Protein AF-A0A1Q6X8D2-F1 (afdb_monomer)

Sequence (119 aa):
MIYSKSGVAEAGCVFTTANDDGTETTWLVTEYNPAAFRIAFAWVNPGQVAAQIGISLNKNAQGTTTALIRYTYTGLSLAGNQEVERYDQNWFESKMQSWEAAINHYLRKGKAISGAAWE

Foldseek 3Di:
DDFDPVNDDDQQTWDWDADPVRFIKIKHWNDDDVVQQKTWIWIDDDQAKIKIKIWHWDQDPVRDIDIDIDIDMDTNYPNNVVVVVPCDPVVVVLLVVLVVVQVVCCVVPVDGDDPVRRD

Structure (mmCIF, N/CA/C/O backbone):
data_AF-A0A1Q6X8D2-F1
#
_entry.id   AF-A0A1Q6X8D2-F1
#
loop_
_atom_site.group_PDB
_atom_site.id
_atom_site.type_symbol
_atom_site.label_atom_id
_atom_site.label_alt_id
_atom_site.label_comp_id
_atom_site.label_asym_id
_atom_site.label_entity_id
_atom_site.label_seq_id
_atom_site.pdbx_PDB_ins_code
_atom_site.Cartn_x
_atom_site.Cartn_y
_atom_site.Cartn_z
_atom_site.occupancy
_atom_site.B_iso_or_equiv
_atom_site.auth_seq_id
_atom_site.auth_comp_id
_atom_site.auth_asym_id
_atom_site.auth_atom_id
_atom_site.pdbx_PDB_model_num
ATOM 1 N N . MET A 1 1 ? -8.987 5.047 -15.877 1.00 63.56 1 MET A N 1
ATOM 2 C CA . MET A 1 1 ? -9.608 5.050 -14.541 1.00 63.56 1 MET A CA 1
ATOM 3 C C . MET A 1 1 ? -10.519 3.851 -14.326 1.00 63.56 1 MET A C 1
ATOM 5 O O . MET A 1 1 ? -11.545 3.710 -14.988 1.00 63.56 1 MET A O 1
ATOM 9 N N . ILE A 1 2 ? -10.090 2.966 -13.431 1.00 71.38 2 ILE A N 1
ATOM 10 C CA . ILE A 1 2 ? -10.817 1.770 -12.99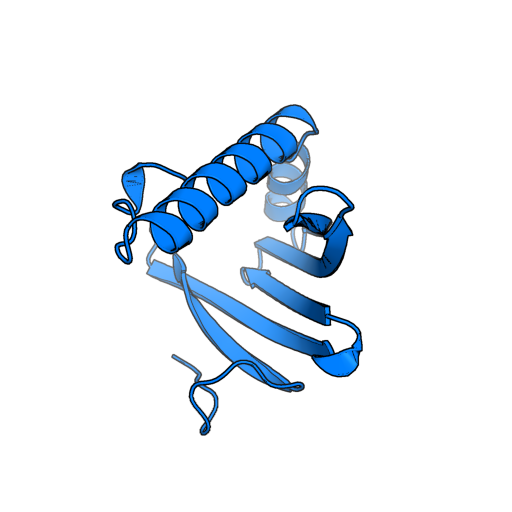1 1.00 71.38 2 ILE A CA 1
ATOM 11 C C . ILE A 1 2 ? -11.362 2.076 -11.595 1.00 71.38 2 ILE A C 1
ATOM 13 O O . ILE A 1 2 ? -10.656 2.691 -10.800 1.00 71.38 2 ILE A O 1
ATOM 17 N N . TYR A 1 3 ? -12.593 1.663 -11.296 1.00 73.94 3 TYR A N 1
ATOM 18 C CA . TYR A 1 3 ? -13.202 1.830 -9.976 1.00 73.94 3 TYR A CA 1
ATOM 19 C C . TYR A 1 3 ? -14.047 0.615 -9.611 1.00 73.94 3 TYR A C 1
ATOM 21 O O . TYR A 1 3 ? -14.688 0.020 -10.484 1.00 73.94 3 TYR A O 1
ATOM 29 N N . SER A 1 4 ? -14.122 0.286 -8.317 1.00 75.56 4 SER A N 1
ATOM 30 C CA . SER A 1 4 ? -15.151 -0.632 -7.833 1.00 75.56 4 SER A CA 1
ATOM 31 C C . SER A 1 4 ? -16.532 0.001 -7.980 1.00 75.56 4 SER A C 1
ATOM 33 O O . SER A 1 4 ? -16.718 1.206 -7.807 1.00 75.56 4 SER A O 1
ATOM 35 N N . LYS A 1 5 ? -17.539 -0.831 -8.262 1.00 73.19 5 LYS A N 1
ATOM 36 C CA . LYS A 1 5 ? -18.937 -0.381 -8.316 1.00 73.19 5 LYS A CA 1
ATOM 37 C C . LYS A 1 5 ? -19.411 0.171 -6.966 1.00 73.19 5 LYS A C 1
ATOM 39 O O . LYS A 1 5 ? -20.281 1.034 -6.934 1.00 73.19 5 LYS A O 1
ATOM 44 N N . SER A 1 6 ? -18.876 -0.356 -5.868 1.00 83.25 6 SER A N 1
ATOM 45 C CA . SER A 1 6 ? -19.272 0.016 -4.512 1.00 83.25 6 SER A CA 1
ATOM 46 C C . SER A 1 6 ? -18.716 1.374 -4.073 1.00 83.25 6 SER A C 1
ATOM 48 O O . SER A 1 6 ? -19.311 2.014 -3.209 1.00 83.25 6 SER A O 1
ATOM 50 N N . GLY A 1 7 ? -17.591 1.817 -4.646 1.00 80.00 7 GLY A N 1
ATOM 51 C CA . GLY A 1 7 ? -16.886 3.025 -4.214 1.00 80.00 7 GLY A CA 1
ATOM 52 C C . GLY A 1 7 ? -16.245 2.910 -2.825 1.00 80.00 7 GLY A C 1
ATOM 53 O O . GLY A 1 7 ? -15.813 3.920 -2.273 1.00 80.00 7 GLY A O 1
ATOM 54 N N . VAL A 1 8 ? -16.184 1.703 -2.249 1.00 84.06 8 VAL A N 1
ATOM 55 C CA . VAL A 1 8 ? -15.577 1.439 -0.936 1.00 84.06 8 VAL A CA 1
ATOM 56 C C . VAL A 1 8 ? -14.424 0.440 -1.044 1.00 84.06 8 VAL A C 1
ATOM 58 O O . VAL A 1 8 ? -14.247 -0.240 -2.059 1.00 84.06 8 VAL A O 1
ATOM 61 N N . ALA A 1 9 ? -13.629 0.350 0.024 1.00 84.88 9 ALA A N 1
ATOM 62 C CA . ALA A 1 9 ? -12.646 -0.713 0.173 1.00 84.88 9 ALA A CA 1
ATOM 63 C C . ALA A 1 9 ? -13.356 -2.039 0.486 1.00 84.88 9 ALA A C 1
ATOM 65 O O . ALA A 1 9 ? -14.063 -2.156 1.484 1.00 84.88 9 ALA A O 1
ATOM 66 N N . GLU A 1 10 ? -13.144 -3.036 -0.365 1.00 89.50 10 GLU A N 1
ATOM 67 C CA . GLU A 1 10 ? -13.657 -4.400 -0.227 1.00 89.50 10 GLU A CA 1
ATOM 68 C C . GLU A 1 10 ? -12.665 -5.371 -0.872 1.00 89.50 10 GLU A C 1
ATOM 70 O O . GLU A 1 10 ? -11.891 -4.971 -1.741 1.00 89.50 10 GLU A O 1
ATOM 75 N N . ALA A 1 11 ? -12.660 -6.641 -0.464 1.00 89.94 11 ALA A N 1
ATOM 76 C CA . ALA A 1 11 ? -11.764 -7.627 -1.064 1.00 89.94 11 ALA A CA 1
ATOM 77 C C . ALA A 1 11 ? -12.017 -7.744 -2.579 1.00 89.94 11 ALA A C 1
ATOM 79 O O . ALA A 1 11 ? -13.160 -7.879 -3.012 1.00 89.94 11 ALA A O 1
ATOM 80 N N . GLY A 1 12 ? -10.953 -7.688 -3.382 1.00 90.50 12 GLY A N 1
ATOM 81 C CA . GLY A 1 12 ? -11.044 -7.693 -4.845 1.00 90.50 12 GLY A CA 1
ATOM 82 C C . GLY A 1 12 ? -11.311 -6.324 -5.482 1.00 90.50 12 GLY A C 1
ATOM 83 O O . GLY A 1 12 ? -11.331 -6.231 -6.707 1.00 90.50 12 GLY A O 1
ATOM 84 N N . CYS A 1 13 ? -11.492 -5.259 -4.693 1.00 92.38 13 CYS A N 1
ATOM 85 C CA . CYS A 1 13 ? -11.635 -3.896 -5.206 1.00 92.38 13 CYS A CA 1
ATOM 86 C C . CYS A 1 13 ? -10.376 -3.464 -5.966 1.00 92.38 13 CYS A C 1
ATOM 88 O O . CYS A 1 13 ? -9.271 -3.582 -5.436 1.00 92.38 13 CYS A O 1
ATOM 90 N N . VAL A 1 14 ? -10.558 -2.934 -7.181 1.00 93.44 14 VAL A N 1
ATOM 91 C CA . VAL A 1 14 ? -9.485 -2.375 -8.013 1.00 93.44 14 VAL A CA 1
ATOM 92 C C . VAL A 1 14 ? -9.767 -0.907 -8.291 1.00 93.44 14 VAL A C 1
ATOM 94 O O . VAL A 1 14 ? -10.882 -0.549 -8.680 1.00 93.44 14 VAL A O 1
ATOM 97 N N . PHE A 1 15 ? -8.751 -0.068 -8.122 1.00 92.75 15 PHE A N 1
ATOM 98 C CA . PHE A 1 15 ? -8.816 1.343 -8.486 1.00 92.75 15 PHE A CA 1
ATOM 99 C C . PHE A 1 15 ? -7.455 1.883 -8.927 1.00 92.75 15 PHE A C 1
ATOM 101 O O . PHE A 1 15 ? -6.431 1.226 -8.741 1.00 92.75 15 PHE A O 1
ATOM 108 N N . THR A 1 16 ? -7.441 3.074 -9.525 1.00 93.75 16 THR A N 1
ATOM 109 C CA . THR A 1 16 ? -6.204 3.763 -9.911 1.00 93.75 16 THR A CA 1
ATOM 110 C C . THR A 1 16 ? -6.025 5.084 -9.169 1.00 93.75 16 THR A C 1
ATOM 112 O O . THR A 1 16 ? -6.998 5.753 -8.821 1.00 93.75 16 THR A O 1
ATOM 115 N N . THR A 1 17 ? -4.771 5.463 -8.924 1.00 91.62 17 THR A N 1
ATOM 116 C CA . THR A 1 17 ? -4.380 6.807 -8.470 1.00 91.62 17 THR A CA 1
ATOM 117 C C . THR A 1 17 ? -3.460 7.435 -9.508 1.00 91.62 17 THR A C 1
ATOM 119 O O . THR A 1 17 ? -2.595 6.744 -10.047 1.00 91.62 17 THR A O 1
ATOM 122 N N . ALA A 1 18 ? -3.647 8.723 -9.794 1.00 91.31 18 ALA A N 1
ATOM 123 C CA . ALA A 1 18 ? -2.782 9.454 -10.714 1.00 91.31 18 ALA A CA 1
ATOM 124 C C . ALA A 1 18 ? -1.406 9.715 -10.083 1.00 91.31 18 ALA A C 1
ATOM 126 O O . ALA A 1 18 ? -1.324 9.978 -8.883 1.00 91.31 18 ALA A O 1
ATOM 127 N N . ASN A 1 19 ? -0.364 9.655 -10.905 1.00 87.88 19 ASN A N 1
ATOM 128 C CA . ASN A 1 19 ? 0.993 10.083 -10.586 1.00 87.88 19 ASN A CA 1
ATOM 129 C C . ASN A 1 19 ? 1.280 11.432 -11.281 1.00 87.88 19 ASN A C 1
ATOM 131 O O . ASN A 1 19 ? 0.619 11.784 -12.264 1.00 87.88 19 ASN A O 1
ATOM 135 N N . ASP A 1 20 ? 2.288 12.171 -10.812 1.00 84.81 20 ASP A N 1
ATOM 136 C CA . ASP A 1 20 ? 2.632 13.505 -11.340 1.00 84.81 20 ASP A CA 1
ATOM 137 C C . ASP A 1 20 ? 3.067 13.507 -12.814 1.00 84.81 20 ASP A C 1
ATOM 139 O O . ASP A 1 20 ? 2.878 14.492 -13.528 1.00 84.81 20 ASP A O 1
ATOM 143 N N . ASP A 1 21 ? 3.631 12.399 -13.292 1.00 85.50 21 ASP A N 1
ATOM 144 C CA . ASP A 1 21 ? 4.075 12.219 -14.678 1.00 85.50 21 ASP A CA 1
ATOM 145 C C . ASP A 1 21 ? 2.931 11.848 -15.645 1.00 85.50 21 ASP A C 1
ATOM 147 O O . ASP A 1 21 ? 3.165 11.571 -16.823 1.00 85.50 21 ASP A O 1
ATOM 151 N N . GLY A 1 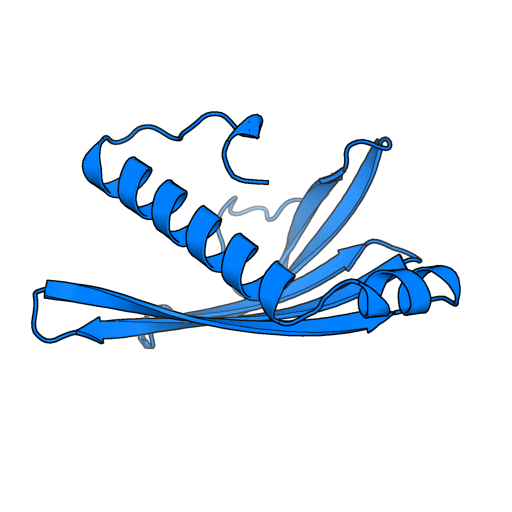22 ? 1.687 11.845 -15.157 1.00 87.44 22 GLY A N 1
ATOM 152 C CA . GLY A 1 22 ? 0.493 11.490 -15.921 1.00 87.44 22 GLY A CA 1
ATOM 153 C C . GLY A 1 22 ? 0.253 9.985 -16.048 1.00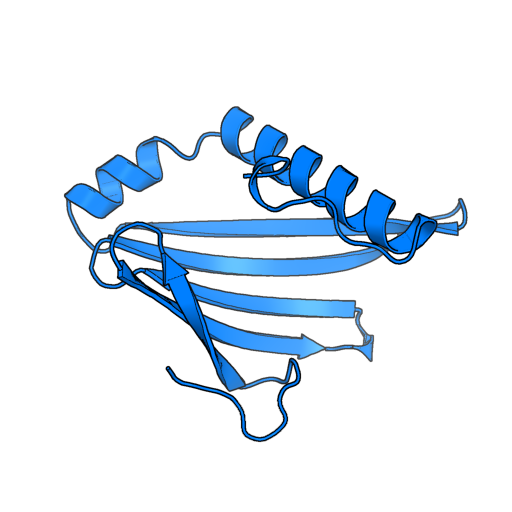 87.44 22 GLY A C 1
ATOM 154 O O . GLY A 1 22 ? -0.725 9.585 -16.683 1.00 87.44 22 GLY A O 1
ATOM 155 N N . THR A 1 23 ? 1.103 9.144 -15.453 1.00 89.62 23 THR A N 1
ATOM 156 C CA . THR A 1 23 ? 0.843 7.705 -15.340 1.00 89.62 23 THR A CA 1
ATOM 157 C C . THR A 1 23 ? -0.164 7.407 -14.226 1.00 89.62 23 THR A C 1
ATOM 159 O O . THR A 1 23 ? -0.490 8.256 -13.395 1.00 89.62 23 THR A O 1
ATOM 162 N N . GLU A 1 24 ? -0.697 6.185 -14.215 1.00 94.00 24 GLU A N 1
ATOM 163 C CA . GLU A 1 24 ? -1.595 5.711 -13.163 1.00 94.00 24 GLU A CA 1
ATOM 164 C C . GLU A 1 24 ? -0.955 4.541 -12.414 1.00 94.00 24 GLU A C 1
ATOM 166 O O . GLU A 1 24 ? -0.468 3.581 -13.016 1.00 94.00 24 GLU A O 1
ATOM 171 N N . THR A 1 25 ? -1.048 4.573 -11.088 1.00 95.44 25 THR A N 1
ATOM 172 C CA . THR A 1 25 ? -0.753 3.418 -10.244 1.00 95.44 25 THR A CA 1
ATOM 173 C C . THR A 1 25 ? -2.025 2.606 -10.022 1.00 95.44 25 THR A C 1
ATOM 175 O O . THR A 1 25 ? -3.052 3.145 -9.609 1.00 95.44 25 THR A O 1
ATOM 178 N N . THR A 1 26 ? -1.958 1.296 -10.264 1.00 96.25 26 THR A N 1
ATOM 179 C CA . THR A 1 26 ? -3.055 0.359 -9.993 1.00 96.25 26 THR A CA 1
ATOM 180 C C . THR A 1 26 ? -2.996 -0.161 -8.561 1.00 96.25 26 THR A C 1
ATOM 182 O O . THR A 1 26 ? -1.952 -0.605 -8.088 1.00 96.25 26 THR A O 1
ATOM 185 N N . TRP A 1 27 ? -4.147 -0.172 -7.899 1.00 96.06 27 TRP A N 1
ATOM 186 C CA . TRP A 1 27 ? -4.353 -0.730 -6.571 1.00 96.06 27 TRP A CA 1
ATOM 187 C C . TRP A 1 27 ? -5.347 -1.880 -6.645 1.00 96.06 27 TRP A C 1
ATOM 189 O O . TRP A 1 27 ? -6.379 -1.767 -7.302 1.00 96.06 27 TRP A O 1
ATOM 199 N N . LEU A 1 28 ? -5.067 -2.959 -5.924 1.00 95.69 28 LEU A N 1
ATOM 200 C CA . LEU A 1 28 ? -5.984 -4.071 -5.700 1.00 95.69 28 LEU A CA 1
ATOM 201 C C . LEU A 1 28 ? -6.039 -4.364 -4.205 1.00 95.69 28 LEU A C 1
ATOM 203 O O . LEU A 1 28 ? -5.002 -4.612 -3.599 1.00 95.69 28 LEU A O 1
ATOM 207 N N . VAL A 1 29 ? -7.230 -4.403 -3.616 1.00 96.62 29 VAL A N 1
ATOM 208 C CA . VAL A 1 29 ? -7.426 -4.861 -2.235 1.00 96.62 29 VAL A CA 1
ATOM 209 C C . VAL A 1 29 ? -7.334 -6.387 -2.201 1.00 96.62 29 VAL A C 1
ATOM 211 O O . VAL A 1 29 ? -8.215 -7.086 -2.705 1.00 96.62 29 VAL A O 1
ATOM 214 N N . THR A 1 30 ? -6.267 -6.913 -1.606 1.00 96.75 30 THR A N 1
ATOM 215 C CA . THR A 1 30 ? -5.969 -8.354 -1.549 1.00 96.75 30 THR A CA 1
ATOM 216 C C . THR A 1 30 ? -6.458 -9.020 -0.263 1.00 96.75 30 THR A C 1
ATOM 218 O O . THR A 1 30 ? -6.717 -10.220 -0.257 1.00 96.75 30 THR A O 1
ATOM 221 N N . GLU A 1 31 ? -6.658 -8.251 0.810 1.00 96.94 31 GLU A N 1
ATOM 222 C CA . GLU A 1 31 ? -7.339 -8.680 2.038 1.00 96.94 31 GLU A CA 1
ATOM 223 C C . GLU A 1 31 ? -8.225 -7.537 2.531 1.00 96.94 31 GLU A C 1
ATOM 225 O O . GLU A 1 31 ? -7.791 -6.388 2.553 1.00 96.94 31 GLU A O 1
ATOM 230 N N . TYR A 1 32 ? -9.441 -7.852 2.982 1.00 96.06 32 TYR A N 1
ATOM 231 C CA . TYR A 1 32 ? -10.274 -6.928 3.748 1.00 96.06 32 TYR A CA 1
ATOM 232 C C . TYR A 1 32 ? -10.979 -7.691 4.871 1.00 96.06 32 TYR A C 1
ATOM 234 O O . TYR A 1 32 ? -11.939 -8.423 4.634 1.00 96.06 32 TYR A O 1
ATOM 242 N N . ASN A 1 33 ? -10.476 -7.551 6.098 1.00 96.31 33 ASN A N 1
ATOM 243 C CA . ASN A 1 33 ? -11.009 -8.216 7.280 1.00 96.31 33 ASN A CA 1
ATOM 244 C C . ASN A 1 33 ? -11.290 -7.189 8.391 1.00 96.31 33 ASN A C 1
ATOM 246 O O . ASN A 1 33 ? -10.441 -6.963 9.260 1.00 96.31 33 ASN A O 1
ATOM 250 N N . PRO A 1 34 ? -12.484 -6.571 8.396 1.00 94.62 34 PRO A N 1
ATOM 251 C CA . PRO A 1 34 ? -12.840 -5.572 9.400 1.00 94.62 34 PRO A CA 1
ATOM 252 C C . PRO A 1 34 ? -12.970 -6.163 10.811 1.00 94.62 34 PRO A C 1
ATOM 254 O O . PRO A 1 34 ? -12.679 -5.469 11.779 1.00 94.62 34 PRO A O 1
ATOM 257 N N . ALA A 1 35 ? -13.340 -7.442 10.946 1.00 95.62 35 ALA A N 1
ATOM 258 C CA . ALA A 1 35 ? -13.458 -8.099 12.250 1.00 95.62 35 ALA A CA 1
ATOM 259 C C . ALA A 1 35 ? -12.097 -8.269 12.948 1.00 95.62 35 ALA A C 1
ATOM 261 O O . ALA A 1 35 ? -12.011 -8.176 14.170 1.00 95.62 35 ALA A O 1
ATOM 262 N N . ALA A 1 36 ? -11.034 -8.491 12.170 1.00 96.31 36 ALA A N 1
ATOM 263 C CA . ALA A 1 36 ? -9.661 -8.589 12.662 1.00 96.31 36 ALA A CA 1
ATOM 264 C C . ALA A 1 36 ? -8.846 -7.295 12.478 1.00 96.31 36 ALA A C 1
ATOM 266 O O . ALA A 1 36 ? -7.647 -7.298 12.749 1.00 96.31 36 ALA A O 1
ATOM 267 N N . PHE A 1 37 ? -9.472 -6.216 11.996 1.00 96.75 37 PHE A N 1
ATOM 268 C CA . PHE A 1 37 ? -8.838 -4.937 11.662 1.00 96.75 37 PHE A CA 1
ATOM 269 C C . PHE A 1 37 ? -7.611 -5.059 10.747 1.00 96.75 37 PHE A C 1
ATOM 271 O O . PHE A 1 37 ? -6.570 -4.446 10.999 1.00 96.75 37 PHE A O 1
ATOM 278 N N . ARG A 1 38 ? -7.733 -5.853 9.678 1.00 97.69 38 ARG A N 1
ATOM 279 C CA . ARG A 1 38 ? -6.683 -6.034 8.669 1.00 97.69 38 ARG A CA 1
ATOM 280 C C . ARG A 1 38 ? -7.150 -5.647 7.278 1.00 97.69 38 ARG A C 1
ATOM 282 O O . ARG A 1 38 ? -8.291 -5.907 6.895 1.00 97.69 38 ARG A O 1
ATOM 289 N N . ILE A 1 39 ? -6.233 -5.069 6.519 1.00 97.75 39 ILE A N 1
ATOM 290 C CA . ILE A 1 39 ? -6.400 -4.787 5.099 1.00 97.75 39 ILE A CA 1
ATOM 291 C C . ILE A 1 39 ? -5.050 -4.944 4.400 1.00 97.75 39 ILE A C 1
ATOM 293 O O . ILE A 1 39 ? -4.006 -4.604 4.965 1.00 97.75 39 ILE A O 1
ATOM 297 N N . ALA A 1 40 ? -5.065 -5.463 3.180 1.00 98.06 40 ALA A N 1
ATOM 298 C CA . ALA A 1 40 ? -3.873 -5.578 2.356 1.00 98.06 40 ALA A CA 1
ATOM 299 C C . ALA A 1 40 ? -4.145 -5.129 0.926 1.00 98.06 40 ALA A C 1
ATOM 301 O O . ALA A 1 40 ? -5.276 -5.200 0.439 1.00 98.06 40 ALA A O 1
ATOM 302 N N . PHE A 1 41 ? -3.083 -4.684 0.264 1.00 97.94 41 PHE A N 1
ATOM 303 C CA . PHE A 1 41 ? -3.121 -4.215 -1.108 1.00 97.94 41 PHE A CA 1
ATOM 304 C C . PHE A 1 41 ? -1.984 -4.818 -1.925 1.00 97.94 41 PHE A C 1
ATOM 306 O O . PHE A 1 41 ? -0.875 -5.009 -1.422 1.00 97.94 41 PHE A O 1
ATOM 313 N N . ALA A 1 42 ? -2.247 -5.047 -3.206 1.00 98.06 42 ALA A N 1
ATOM 314 C CA . ALA A 1 42 ? -1.224 -4.983 -4.233 1.00 98.06 42 ALA A CA 1
ATOM 315 C C . ALA A 1 42 ? -1.243 -3.572 -4.831 1.00 98.06 42 ALA A C 1
ATOM 317 O O . ALA A 1 42 ? -2.299 -3.050 -5.189 1.00 98.06 42 ALA A O 1
ATOM 318 N N . TRP A 1 43 ? -0.069 -2.965 -4.913 1.00 97.56 43 TRP A N 1
ATOM 319 C CA . TRP A 1 43 ? 0.184 -1.650 -5.481 1.00 97.56 43 TRP A CA 1
ATOM 320 C C . TRP A 1 43 ? 1.120 -1.835 -6.666 1.00 97.56 43 TRP A C 1
ATOM 322 O O . TRP A 1 43 ? 2.157 -2.479 -6.522 1.00 97.56 43 TRP A O 1
ATOM 332 N N . VAL A 1 44 ? 0.756 -1.342 -7.844 1.00 97.88 44 VAL A N 1
ATOM 333 C CA . VAL A 1 44 ? 1.517 -1.585 -9.071 1.00 97.88 44 VAL A CA 1
ATOM 334 C C . VAL A 1 44 ? 1.647 -0.292 -9.853 1.00 97.88 44 VAL A C 1
ATOM 336 O O . VAL A 1 44 ? 0.679 0.163 -10.464 1.00 97.88 44 VAL A O 1
ATOM 339 N N . ASN A 1 45 ? 2.861 0.253 -9.876 1.00 96.06 45 ASN A N 1
ATOM 340 C CA . ASN A 1 45 ? 3.273 1.238 -10.861 1.00 96.06 45 ASN A CA 1
ATOM 341 C C . ASN A 1 45 ? 3.823 0.491 -12.098 1.00 96.06 45 ASN A C 1
ATOM 343 O O . ASN A 1 45 ? 4.900 -0.122 -12.013 1.00 96.06 45 ASN A O 1
ATOM 347 N N . PRO A 1 46 ? 3.077 0.452 -13.221 1.00 94.38 46 PRO A N 1
ATOM 348 C CA . PRO A 1 46 ? 3.393 -0.414 -14.352 1.00 94.38 46 PRO A CA 1
ATOM 349 C C . PRO A 1 46 ? 4.806 -0.199 -14.905 1.00 94.38 46 PRO A C 1
ATOM 351 O O . PRO A 1 46 ? 5.225 0.916 -15.189 1.00 94.38 46 PRO A O 1
ATOM 354 N N . GLY A 1 47 ? 5.551 -1.293 -15.081 1.00 93.81 47 GLY A N 1
ATOM 355 C CA . GLY A 1 47 ? 6.908 -1.254 -15.637 1.00 93.81 47 GLY A CA 1
ATOM 356 C C . GLY A 1 47 ? 7.988 -0.718 -14.690 1.00 93.81 47 GLY A C 1
ATOM 357 O O . GLY A 1 47 ? 9.169 -0.811 -15.028 1.00 93.81 47 GLY A O 1
ATOM 358 N N . GLN A 1 48 ? 7.626 -0.223 -13.501 1.00 95.00 48 GLN A N 1
ATOM 359 C CA . GLN A 1 48 ? 8.578 0.304 -12.524 1.00 95.00 48 GLN A CA 1
ATOM 360 C C . GLN A 1 48 ? 8.622 -0.557 -11.258 1.00 95.00 48 GLN A C 1
ATOM 362 O O . GLN A 1 48 ? 9.565 -1.324 -11.083 1.00 95.00 48 GLN A O 1
ATOM 367 N N . VAL A 1 49 ? 7.612 -0.494 -10.389 1.00 97.62 49 VAL A N 1
ATOM 368 C CA . VAL A 1 49 ? 7.637 -1.153 -9.072 1.00 97.62 49 VAL A CA 1
ATOM 369 C C . VAL A 1 49 ? 6.270 -1.748 -8.747 1.00 97.62 49 VAL A C 1
ATOM 371 O O . VAL A 1 49 ? 5.237 -1.116 -8.955 1.00 97.62 49 VAL A O 1
ATOM 374 N N . ALA A 1 50 ? 6.269 -2.954 -8.184 1.00 98.31 50 ALA A N 1
ATOM 375 C CA . ALA A 1 50 ? 5.124 -3.510 -7.474 1.00 98.31 50 ALA A CA 1
ATOM 376 C C . ALA A 1 50 ? 5.406 -3.548 -5.971 1.00 98.31 50 ALA A C 1
ATOM 378 O O . ALA A 1 50 ? 6.549 -3.722 -5.547 1.00 98.31 50 ALA A O 1
ATOM 379 N N . ALA A 1 51 ? 4.365 -3.426 -5.158 1.00 98.25 51 ALA A N 1
ATOM 380 C CA . ALA A 1 51 ? 4.454 -3.603 -3.724 1.00 98.25 51 ALA A CA 1
ATOM 381 C C . ALA A 1 51 ? 3.269 -4.396 -3.180 1.00 98.25 51 ALA A C 1
ATOM 383 O O . ALA A 1 51 ? 2.123 -4.188 -3.577 1.00 98.25 51 ALA A O 1
ATOM 384 N N . GLN A 1 52 ? 3.545 -5.263 -2.210 1.00 98.31 52 GLN A N 1
ATOM 385 C CA . GLN A 1 52 ? 2.525 -5.741 -1.287 1.00 98.31 52 GLN A CA 1
ATOM 386 C C . GLN A 1 52 ? 2.503 -4.825 -0.066 1.00 98.31 52 GLN A C 1
ATOM 388 O O . GLN A 1 52 ? 3.545 -4.562 0.538 1.00 98.31 52 GLN A O 1
ATOM 393 N N . ILE A 1 53 ? 1.312 -4.375 0.312 1.00 98.31 53 ILE A N 1
ATOM 394 C CA . ILE A 1 53 ? 1.081 -3.523 1.475 1.00 98.31 53 ILE A CA 1
ATOM 395 C C . ILE A 1 53 ? 0.190 -4.290 2.439 1.00 98.31 53 ILE A C 1
ATOM 397 O O . ILE A 1 53 ? -0.873 -4.762 2.048 1.00 98.31 53 ILE A O 1
ATOM 401 N N . GLY A 1 54 ? 0.611 -4.417 3.690 1.00 98.31 54 GLY A N 1
ATOM 402 C CA . GLY A 1 54 ? -0.189 -4.993 4.765 1.00 98.31 54 GLY A CA 1
ATOM 403 C C . GLY A 1 54 ? -0.375 -3.981 5.883 1.00 98.31 54 GLY A C 1
ATOM 404 O O . GLY A 1 54 ? 0.598 -3.374 6.331 1.00 98.31 54 GLY A O 1
ATOM 405 N N . ILE A 1 55 ? -1.614 -3.809 6.335 1.00 98.19 55 ILE A N 1
ATOM 406 C CA . ILE A 1 55 ? -1.965 -2.927 7.446 1.00 98.19 55 ILE A CA 1
ATOM 407 C C . ILE A 1 55 ? -2.806 -3.722 8.442 1.00 98.19 55 ILE A C 1
ATOM 409 O O . ILE A 1 55 ? -3.809 -4.342 8.082 1.00 98.19 55 ILE A O 1
ATOM 413 N N . SER A 1 56 ? -2.415 -3.675 9.711 1.00 98.19 56 SER A N 1
ATOM 414 C CA . SER A 1 56 ? -3.214 -4.205 10.816 1.00 98.19 56 SER A CA 1
ATOM 415 C C . SER A 1 56 ? -3.305 -3.191 11.943 1.00 98.19 56 SER A C 1
ATOM 417 O O . SER A 1 56 ? -2.313 -2.530 12.258 1.00 98.19 56 SER A O 1
ATOM 419 N N . LEU A 1 57 ? -4.479 -3.076 12.554 1.00 97.50 57 LEU A N 1
ATOM 420 C CA . LEU A 1 57 ? -4.705 -2.174 13.675 1.00 97.50 57 LEU A CA 1
ATOM 421 C C . LEU A 1 57 ? -4.894 -2.968 14.961 1.00 97.50 57 LEU A C 1
ATOM 423 O O . LEU A 1 57 ? -5.638 -3.945 15.006 1.00 97.50 57 LEU A O 1
ATOM 427 N N . ASN A 1 58 ? -4.256 -2.502 16.027 1.00 95.38 58 ASN A N 1
ATOM 428 C CA . ASN A 1 58 ? -4.411 -3.050 17.363 1.00 95.38 58 ASN A CA 1
ATOM 429 C C . ASN A 1 58 ? -4.857 -1.946 18.318 1.00 95.38 58 ASN A C 1
ATOM 431 O O . ASN A 1 58 ? -4.349 -0.822 18.277 1.00 95.38 58 ASN A O 1
ATOM 435 N N . LYS A 1 59 ? -5.796 -2.277 19.206 1.00 92.31 59 LYS A N 1
ATOM 436 C CA . LYS A 1 59 ? -6.138 -1.405 20.333 1.00 92.31 59 LYS A CA 1
ATOM 437 C C . LYS A 1 59 ? -4.944 -1.337 21.278 1.00 92.31 59 LYS A C 1
ATOM 439 O O . LYS A 1 59 ? -4.310 -2.361 21.524 1.00 92.31 59 LYS A O 1
ATOM 444 N N . ASN A 1 60 ? -4.685 -0.172 21.858 1.00 87.62 60 ASN A N 1
ATOM 445 C CA . ASN A 1 60 ? -3.731 -0.055 22.955 1.00 87.62 60 ASN A CA 1
ATOM 446 C C . ASN A 1 60 ? -4.405 0.392 24.258 1.00 87.62 60 ASN A C 1
ATOM 448 O O . ASN A 1 60 ? -5.549 0.851 24.278 1.00 87.62 60 ASN A O 1
ATOM 452 N N . ALA A 1 61 ? -3.685 0.220 25.367 1.00 76.94 61 ALA A N 1
ATOM 453 C CA . ALA A 1 61 ? -4.214 0.422 26.713 1.00 76.94 61 ALA A CA 1
ATOM 454 C C . ALA A 1 61 ? -4.609 1.880 27.024 1.00 76.94 61 ALA A C 1
ATOM 456 O O . ALA A 1 61 ? -5.337 2.116 27.983 1.00 7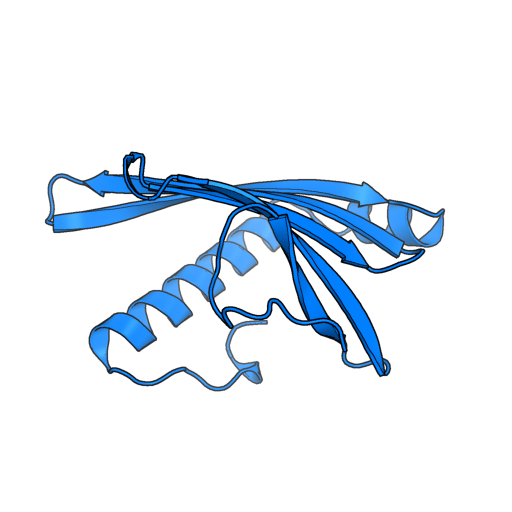6.94 61 ALA A O 1
ATOM 457 N N . GLN A 1 62 ? -4.161 2.856 26.228 1.00 84.81 62 GLN A N 1
ATOM 458 C CA . GLN A 1 62 ? -4.411 4.286 26.455 1.00 84.81 62 GLN A CA 1
ATOM 459 C C . GLN A 1 62 ? -5.567 4.837 25.606 1.00 84.81 62 GLN A C 1
ATOM 461 O O . GLN A 1 62 ? -5.696 6.049 25.451 1.00 84.81 62 GLN A O 1
ATOM 466 N N . GLY A 1 63 ? -6.393 3.968 25.014 1.00 85.56 63 GLY A N 1
ATOM 467 C CA . GLY A 1 63 ? -7.492 4.397 24.144 1.00 85.56 63 GLY A CA 1
ATOM 468 C C . GLY A 1 63 ? -7.022 4.959 22.799 1.00 85.56 63 GLY A C 1
ATOM 469 O O . GLY A 1 63 ? -7.777 5.660 22.129 1.00 85.56 63 GLY A O 1
ATOM 470 N N . THR A 1 64 ? -5.789 4.657 22.392 1.00 90.44 64 THR A N 1
ATOM 471 C CA . THR A 1 64 ? -5.266 4.964 21.058 1.00 90.44 64 THR A CA 1
ATOM 472 C C . THR A 1 64 ? -5.140 3.674 20.231 1.00 90.44 64 THR A C 1
ATOM 474 O O . THR A 1 64 ? -5.497 2.578 20.681 1.00 90.44 64 THR A O 1
ATOM 477 N N . THR A 1 65 ? -4.724 3.798 18.971 1.00 94.50 65 THR A N 1
ATOM 478 C CA . THR A 1 65 ? -4.590 2.668 18.039 1.00 94.50 65 THR A CA 1
ATOM 479 C C . THR A 1 65 ? -3.147 2.559 17.585 1.00 94.50 65 THR A C 1
ATOM 481 O O . THR A 1 65 ? -2.550 3.555 17.189 1.00 94.50 65 THR A O 1
ATOM 484 N N . THR A 1 66 ? -2.601 1.348 17.605 1.00 95.44 66 THR A N 1
ATOM 485 C CA . THR A 1 66 ? -1.312 1.040 16.988 1.00 95.44 66 THR A CA 1
ATOM 486 C C . THR A 1 66 ? -1.562 0.461 15.604 1.00 95.44 66 THR A C 1
ATOM 488 O O . THR A 1 66 ? -2.176 -0.601 15.479 1.00 95.44 66 THR A O 1
ATOM 491 N N . ALA A 1 67 ? -1.084 1.150 14.570 1.00 96.25 67 ALA A N 1
ATOM 492 C CA . ALA A 1 67 ? -1.076 0.645 13.205 1.00 96.25 67 ALA A CA 1
ATOM 493 C C . ALA A 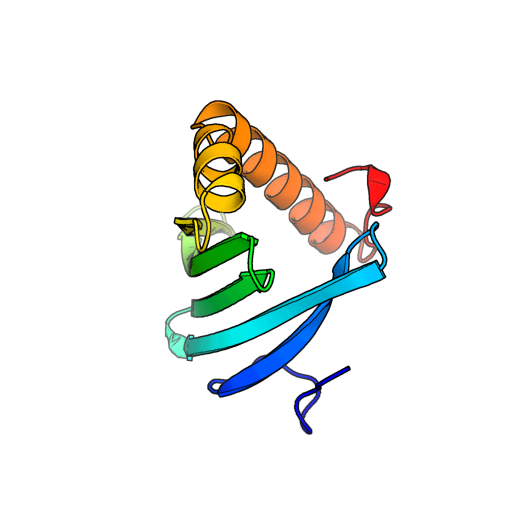1 67 ? 0.271 -0.026 12.915 1.00 96.25 67 ALA A C 1
ATOM 495 O O . ALA A 1 67 ? 1.319 0.605 13.024 1.00 96.25 67 ALA A O 1
ATOM 496 N N . LEU A 1 68 ? 0.243 -1.303 12.540 1.00 96.94 68 LEU A N 1
ATOM 497 C CA . LEU A 1 68 ? 1.400 -1.998 11.988 1.00 96.94 68 LEU A CA 1
ATOM 498 C C . LEU A 1 68 ? 1.266 -1.994 10.470 1.00 96.94 68 LEU A C 1
ATOM 500 O O . LEU A 1 68 ? 0.300 -2.542 9.936 1.00 96.94 68 LEU A O 1
ATOM 504 N N . ILE A 1 69 ? 2.237 -1.378 9.802 1.00 97.25 69 ILE A N 1
ATOM 505 C CA . ILE A 1 69 ? 2.257 -1.198 8.355 1.00 97.25 69 ILE A CA 1
ATOM 506 C C . ILE A 1 69 ? 3.517 -1.865 7.815 1.00 97.25 69 ILE A C 1
ATOM 508 O O . ILE A 1 69 ? 4.620 -1.617 8.298 1.00 97.25 69 ILE A O 1
ATOM 512 N N . ARG A 1 70 ? 3.354 -2.709 6.801 1.00 97.44 70 ARG A N 1
ATOM 513 C CA . ARG A 1 70 ? 4.458 -3.368 6.108 1.00 97.44 70 ARG A CA 1
ATOM 514 C C . ARG A 1 70 ? 4.324 -3.149 4.616 1.00 97.44 70 ARG A C 1
ATOM 516 O O . ARG A 1 70 ? 3.266 -3.407 4.050 1.00 97.44 70 ARG A O 1
ATOM 523 N N . TYR A 1 71 ? 5.427 -2.762 3.9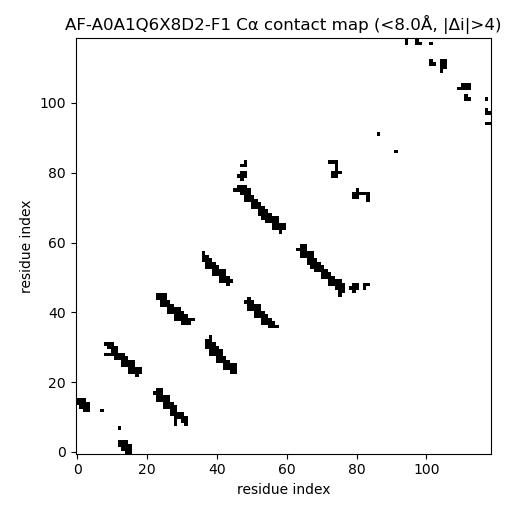96 1.00 97.44 71 TYR A N 1
ATOM 524 C CA . TYR A 1 71 ? 5.577 -2.773 2.551 1.00 97.44 71 TYR A CA 1
ATOM 525 C C . TYR A 1 71 ? 6.588 -3.846 2.160 1.00 97.44 71 TYR A C 1
ATOM 527 O O . TYR A 1 71 ? 7.535 -4.145 2.887 1.00 97.44 71 TYR A O 1
ATOM 535 N N . THR A 1 72 ? 6.380 -4.466 1.012 1.00 97.56 72 THR A N 1
ATOM 536 C CA . THR A 1 72 ? 7.364 -5.335 0.369 1.00 97.56 72 THR A CA 1
ATOM 537 C C . THR A 1 72 ? 7.400 -4.941 -1.091 1.00 97.56 72 THR A C 1
ATOM 539 O O . THR A 1 72 ? 6.451 -5.223 -1.815 1.00 97.56 72 THR A O 1
ATOM 542 N N . TYR A 1 73 ? 8.456 -4.227 -1.476 1.00 98.06 73 TYR A N 1
ATOM 543 C CA . TYR A 1 73 ? 8.635 -3.686 -2.817 1.00 98.06 73 TYR A CA 1
ATOM 544 C C . TYR A 1 73 ? 9.406 -4.667 -3.702 1.00 98.06 73 TYR A C 1
ATOM 546 O O . TYR A 1 73 ? 10.250 -5.431 -3.236 1.00 98.06 73 TYR A O 1
ATOM 554 N N . THR A 1 74 ? 9.115 -4.652 -4.995 1.00 98.25 74 THR A N 1
ATOM 555 C CA . THR A 1 74 ? 9.793 -5.446 -6.017 1.00 98.25 74 THR A CA 1
ATOM 556 C C . THR A 1 74 ? 9.911 -4.603 -7.277 1.00 98.25 74 THR A C 1
ATOM 558 O O . THR A 1 74 ? 8.901 -4.149 -7.819 1.00 98.25 74 THR A O 1
ATOM 561 N N . GLY A 1 75 ? 11.141 -4.385 -7.741 1.00 98.12 75 GLY A N 1
ATOM 562 C CA . GLY A 1 75 ? 11.377 -3.751 -9.031 1.00 98.12 75 GLY A CA 1
ATOM 563 C C . GLY A 1 75 ? 10.911 -4.667 -10.163 1.00 98.12 75 GLY A C 1
ATOM 564 O O . GLY A 1 75 ? 11.172 -5.869 -10.160 1.00 98.12 75 GLY A O 1
ATOM 565 N N . LEU A 1 76 ? 10.183 -4.103 -11.123 1.00 97.81 76 LEU A N 1
ATOM 566 C CA . LEU A 1 76 ? 9.654 -4.818 -12.293 1.00 97.81 76 LEU A CA 1
ATOM 567 C C . LEU A 1 76 ? 10.528 -4.629 -13.541 1.00 97.81 76 LEU A C 1
ATOM 569 O O . LEU A 1 76 ? 10.263 -5.210 -14.591 1.00 97.81 76 LEU A O 1
ATOM 573 N N . SER A 1 77 ? 11.559 -3.796 -13.432 1.00 97.75 77 SER A N 1
ATOM 574 C CA . SER A 1 77 ? 12.517 -3.470 -14.483 1.00 97.75 77 SER A CA 1
ATOM 575 C C . SER A 1 77 ? 13.857 -3.070 -13.865 1.00 97.75 77 SER A C 1
ATOM 577 O O . SER A 1 77 ? 13.969 -2.926 -12.648 1.00 97.75 77 SER A O 1
ATOM 579 N N . LEU A 1 78 ? 14.880 -2.851 -14.698 1.00 98.00 78 LEU A N 1
ATOM 580 C CA . LEU A 1 78 ? 16.174 -2.351 -14.223 1.00 98.00 78 LEU A CA 1
ATOM 581 C C . LEU A 1 78 ? 16.038 -0.986 -13.528 1.00 98.00 78 LEU A C 1
ATOM 583 O O . LEU A 1 78 ? 16.569 -0.804 -12.437 1.00 98.00 78 LEU A O 1
ATOM 587 N N . ALA A 1 79 ? 15.278 -0.065 -14.127 1.00 96.19 79 ALA A N 1
ATOM 588 C CA . ALA A 1 79 ? 14.972 1.228 -13.516 1.00 96.19 79 ALA A CA 1
ATOM 589 C C . ALA A 1 79 ? 14.156 1.060 -12.222 1.00 96.19 79 ALA A C 1
ATOM 591 O O . ALA A 1 79 ? 14.394 1.750 -11.238 1.00 96.19 79 ALA A O 1
ATOM 592 N N . GLY A 1 80 ? 13.235 0.093 -12.195 1.00 97.31 80 GLY A N 1
ATOM 593 C CA . GLY A 1 80 ? 12.491 -0.286 -10.998 1.00 97.31 80 GLY A CA 1
ATOM 594 C C . GLY A 1 80 ? 13.369 -0.776 -9.849 1.00 97.31 80 GLY A C 1
ATOM 595 O O . GLY A 1 80 ? 13.135 -0.415 -8.702 1.00 97.31 80 GLY A O 1
ATOM 596 N N . ASN A 1 81 ? 14.392 -1.578 -10.144 1.00 98.25 81 ASN A N 1
ATOM 597 C CA . ASN A 1 81 ? 15.336 -2.054 -9.133 1.00 98.25 81 ASN A CA 1
ATOM 598 C C . ASN A 1 81 ? 16.133 -0.893 -8.529 1.00 98.25 81 ASN A C 1
ATOM 600 O O . ASN A 1 81 ? 16.213 -0.790 -7.310 1.00 98.25 81 ASN A O 1
ATOM 604 N N . GLN A 1 82 ? 16.640 0.010 -9.373 1.00 97.19 82 GLN A N 1
ATOM 605 C CA . GLN A 1 82 ? 17.339 1.224 -8.931 1.00 97.19 82 GLN A CA 1
ATOM 606 C C . GLN A 1 82 ? 16.441 2.124 -8.076 1.00 97.19 82 GLN A C 1
ATOM 608 O O . GLN A 1 82 ? 16.898 2.742 -7.121 1.00 97.19 82 GLN A O 1
ATOM 613 N N . GLU A 1 83 ? 15.152 2.189 -8.403 1.00 95.38 83 GLU A N 1
ATOM 614 C CA . GLU A 1 83 ? 14.184 2.937 -7.611 1.00 95.38 83 GLU A CA 1
ATOM 615 C C . GLU A 1 83 ? 13.965 2.292 -6.231 1.00 95.38 83 GLU A C 1
ATOM 617 O O . GLU A 1 83 ? 14.019 2.986 -5.219 1.00 95.38 83 GLU A O 1
ATOM 622 N N . VAL A 1 84 ? 13.801 0.966 -6.159 1.00 97.06 84 VAL A N 1
ATOM 623 C CA . VAL A 1 84 ? 13.637 0.244 -4.882 1.00 97.06 84 VAL A CA 1
ATOM 624 C C . VAL A 1 84 ? 14.876 0.349 -3.988 1.00 97.06 84 VAL A C 1
ATOM 626 O O . VAL A 1 84 ? 14.732 0.405 -2.769 1.00 97.06 84 VAL A O 1
ATOM 629 N N . GLU A 1 85 ? 16.082 0.437 -4.554 1.00 96.62 85 GLU A N 1
ATOM 630 C CA . GLU A 1 85 ? 17.322 0.662 -3.789 1.00 96.62 85 GLU A CA 1
ATOM 631 C C . GLU A 1 85 ? 17.306 1.973 -2.985 1.00 96.62 85 GLU A C 1
ATOM 633 O O . GLU A 1 85 ? 18.012 2.088 -1.984 1.00 96.62 85 GLU A O 1
ATOM 638 N N . ARG A 1 86 ? 16.477 2.948 -3.376 1.00 95.06 86 ARG A N 1
ATOM 639 C CA . ARG A 1 86 ? 16.306 4.218 -2.654 1.00 95.06 86 ARG A CA 1
ATOM 640 C C . ARG A 1 86 ? 15.367 4.102 -1.451 1.00 95.06 86 ARG A C 1
ATOM 642 O O . ARG A 1 86 ? 15.327 5.017 -0.632 1.00 95.06 86 ARG A O 1
ATOM 649 N N . TYR A 1 87 ? 14.592 3.021 -1.345 1.00 94.31 87 TYR A N 1
ATOM 650 C CA . TYR A 1 87 ? 13.599 2.814 -0.285 1.00 94.31 87 TYR A CA 1
ATOM 651 C C . TYR A 1 87 ? 14.253 2.242 0.971 1.00 94.31 87 TYR A C 1
ATOM 653 O O . TYR A 1 87 ? 14.023 1.093 1.355 1.00 94.31 87 TYR A O 1
ATOM 661 N N . ASP A 1 88 ? 15.091 3.054 1.607 1.00 93.56 88 ASP A N 1
ATOM 662 C CA . ASP A 1 88 ? 15.773 2.679 2.837 1.00 93.56 88 ASP A CA 1
ATOM 663 C C . ASP A 1 88 ? 14.888 2.833 4.091 1.00 93.56 88 ASP A C 1
ATOM 665 O O . ASP A 1 88 ? 13.726 3.255 4.049 1.00 93.56 88 ASP A O 1
ATOM 669 N N . GLN A 1 89 ? 15.456 2.454 5.237 1.00 93.81 89 GLN A N 1
ATOM 670 C CA . GLN A 1 89 ? 14.775 2.519 6.527 1.00 93.81 89 GLN A CA 1
ATOM 671 C C . GLN A 1 89 ? 14.395 3.955 6.916 1.00 93.81 89 GLN A C 1
ATOM 673 O O . GLN A 1 89 ? 13.295 4.174 7.416 1.00 93.81 89 GLN A O 1
ATOM 678 N N . ASN A 1 90 ? 15.269 4.934 6.667 1.00 95.75 90 ASN A N 1
ATOM 679 C CA . ASN A 1 90 ? 15.027 6.328 7.043 1.00 95.75 90 ASN A CA 1
ATOM 680 C C . ASN A 1 90 ? 13.891 6.927 6.210 1.00 95.75 90 ASN A C 1
ATOM 682 O O . ASN A 1 90 ? 13.012 7.610 6.740 1.00 95.75 90 ASN A O 1
ATOM 686 N N . TRP A 1 91 ? 13.884 6.637 4.909 1.00 94.69 91 TRP A N 1
ATOM 687 C CA . TRP A 1 91 ? 12.802 6.992 4.004 1.00 94.69 91 TRP A CA 1
ATOM 688 C C . TRP A 1 91 ? 11.479 6.387 4.475 1.00 94.69 91 TRP A C 1
ATOM 690 O O . TRP A 1 91 ? 10.468 7.087 4.565 1.00 94.69 91 TRP A O 1
ATOM 700 N N . PHE A 1 92 ? 11.485 5.101 4.836 1.00 93.94 92 PHE A N 1
ATOM 701 C CA . PHE A 1 92 ? 10.284 4.432 5.320 1.00 93.94 92 PHE A CA 1
ATOM 702 C C . PHE A 1 92 ? 9.772 5.037 6.634 1.00 93.94 92 PHE A C 1
ATOM 704 O O . PHE A 1 92 ? 8.576 5.299 6.762 1.00 93.94 92 PHE A O 1
ATOM 711 N N . GLU A 1 93 ? 10.654 5.306 7.595 1.00 95.38 93 GLU A N 1
ATOM 712 C CA . GLU A 1 93 ? 10.297 5.933 8.871 1.00 95.38 93 GLU A CA 1
ATOM 713 C C . GLU A 1 93 ? 9.708 7.329 8.680 1.00 95.38 93 GLU A C 1
ATOM 715 O O . GLU A 1 93 ? 8.652 7.628 9.242 1.00 95.38 93 GLU A O 1
ATOM 720 N N . SER A 1 94 ? 10.331 8.154 7.836 1.00 94.06 94 SER A N 1
ATOM 721 C CA . SER A 1 94 ? 9.814 9.481 7.496 1.00 94.06 94 SER A CA 1
ATOM 722 C C . SER A 1 94 ? 8.416 9.389 6.877 1.00 94.06 94 SER A C 1
ATOM 724 O O . SER A 1 94 ? 7.496 10.077 7.325 1.00 94.06 94 SER A O 1
ATOM 726 N N . LYS A 1 95 ? 8.205 8.456 5.938 1.00 92.75 95 LYS A N 1
ATOM 727 C CA . LYS A 1 95 ? 6.891 8.193 5.335 1.00 92.75 95 LYS A CA 1
ATOM 728 C C . LYS A 1 95 ? 5.844 7.793 6.380 1.00 92.75 95 LYS A C 1
ATOM 730 O O . LYS A 1 95 ? 4.715 8.283 6.338 1.00 92.75 95 LYS A O 1
ATOM 735 N N . MET A 1 96 ? 6.191 6.913 7.323 1.00 94.88 96 MET A N 1
ATOM 736 C CA . MET A 1 96 ? 5.267 6.474 8.379 1.00 94.88 96 MET A CA 1
ATOM 737 C C . MET A 1 96 ? 4.921 7.601 9.361 1.00 94.88 96 MET A C 1
ATOM 739 O O . MET A 1 96 ? 3.764 7.709 9.765 1.00 94.88 96 MET A O 1
ATOM 743 N N . GLN A 1 97 ? 5.872 8.478 9.689 1.00 94.62 97 GLN A N 1
ATOM 744 C CA . GLN A 1 97 ? 5.623 9.660 10.523 1.00 94.62 97 GLN A CA 1
ATOM 745 C C . GLN A 1 97 ? 4.683 10.658 9.833 1.00 94.62 97 GLN A C 1
ATOM 747 O O . GLN A 1 97 ? 3.747 11.160 10.462 1.00 94.62 97 GLN A O 1
ATOM 752 N N . SER A 1 98 ? 4.875 10.902 8.534 1.00 92.69 98 SER A N 1
ATOM 753 C CA . SER A 1 98 ? 3.977 11.747 7.738 1.00 92.69 98 SER A CA 1
ATOM 754 C C . SER A 1 98 ? 2.553 11.184 7.698 1.00 92.69 98 SER A C 1
ATOM 756 O O . SER A 1 98 ? 1.589 11.918 7.934 1.00 92.69 98 SER A O 1
ATOM 758 N N . TRP A 1 99 ? 2.407 9.868 7.494 1.00 94.12 99 TRP A N 1
ATOM 759 C CA . TRP A 1 99 ? 1.113 9.176 7.563 1.00 94.12 99 TRP A CA 1
ATOM 760 C C . TRP A 1 99 ? 0.446 9.340 8.928 1.00 94.12 99 TRP A C 1
ATOM 762 O O . TRP A 1 99 ? -0.726 9.718 9.007 1.00 94.12 99 TRP A O 1
ATOM 772 N N . GLU A 1 100 ? 1.184 9.085 10.009 1.00 94.44 100 GLU A N 1
ATOM 773 C CA . GLU A 1 100 ? 0.677 9.230 11.370 1.00 94.44 100 GLU A CA 1
ATOM 774 C C . GLU A 1 100 ? 0.186 10.660 11.633 1.00 94.44 100 GLU A C 1
ATOM 776 O O . GLU A 1 100 ? -0.926 10.849 12.136 1.00 94.44 100 GLU A O 1
ATOM 781 N N . ALA A 1 101 ? 0.974 11.672 11.266 1.00 94.00 101 ALA A N 1
ATOM 782 C CA . ALA A 1 101 ? 0.620 13.074 11.457 1.00 94.00 101 ALA A CA 1
ATOM 783 C C . ALA A 1 101 ? -0.646 13.461 10.675 1.00 94.00 101 ALA A C 1
ATOM 785 O O . ALA A 1 101 ? -1.553 14.081 11.243 1.00 94.00 101 ALA A O 1
ATOM 786 N N . ALA A 1 102 ? -0.738 13.062 9.403 1.00 93.31 102 ALA A N 1
ATOM 787 C CA . ALA A 1 102 ? -1.872 13.356 8.531 1.00 93.31 102 ALA A CA 1
ATOM 788 C C . ALA A 1 102 ? -3.175 12.726 9.046 1.00 93.31 102 ALA A C 1
ATOM 790 O O . ALA A 1 102 ? -4.189 13.415 9.207 1.00 93.31 102 ALA A O 1
ATOM 791 N N . ILE A 1 103 ? -3.137 11.429 9.368 1.00 93.81 103 ILE A N 1
ATOM 792 C CA . ILE A 1 103 ? -4.296 10.677 9.866 1.00 93.81 103 ILE A CA 1
ATOM 793 C C . ILE A 1 103 ? -4.744 11.241 11.214 1.00 93.81 103 ILE A C 1
ATOM 795 O O . ILE A 1 103 ? -5.922 11.553 11.400 1.00 93.81 103 ILE A O 1
ATOM 799 N N . ASN A 1 104 ? -3.811 11.449 12.146 1.00 94.31 104 ASN A N 1
ATOM 800 C CA . ASN A 1 104 ? -4.127 12.007 13.457 1.00 94.31 104 ASN A CA 1
ATOM 801 C C . ASN A 1 104 ? -4.694 13.431 13.367 1.00 94.31 104 ASN A C 1
ATOM 803 O O . ASN A 1 104 ? -5.563 13.801 14.160 1.00 94.31 104 ASN A O 1
ATOM 807 N N . HIS A 1 105 ? -4.227 14.248 12.420 1.00 95.00 105 HIS A N 1
ATOM 808 C CA . HIS A 1 105 ? -4.800 15.569 12.178 1.00 95.00 105 HIS A CA 1
ATOM 809 C C . HIS A 1 105 ? -6.250 15.462 11.703 1.00 95.00 105 HIS A C 1
ATOM 811 O O . HIS A 1 105 ? -7.123 16.122 12.273 1.00 95.00 105 HIS A O 1
ATOM 817 N N . TYR A 1 106 ? -6.512 14.619 10.702 1.00 95.19 106 TYR A N 1
ATOM 818 C CA . TYR A 1 106 ? -7.856 14.414 10.171 1.00 95.19 106 TYR A CA 1
ATOM 819 C C . TYR A 1 106 ? -8.817 13.923 11.255 1.00 95.19 106 TYR A C 1
ATOM 821 O O . TYR A 1 106 ? -9.872 14.522 11.446 1.00 95.19 106 TYR A O 1
ATOM 829 N N . LEU A 1 107 ? -8.430 12.906 12.030 1.00 93.56 107 LEU A N 1
ATOM 830 C CA . LEU A 1 107 ? -9.269 12.349 13.094 1.00 93.56 107 LEU A CA 1
ATOM 831 C C . LEU A 1 107 ? -9.609 13.373 14.189 1.00 93.56 107 LEU A C 1
ATOM 833 O O . LEU A 1 107 ? -10.696 13.319 14.756 1.00 93.56 107 LEU A O 1
ATOM 837 N N . ARG A 1 108 ? -8.711 14.324 14.481 1.00 94.38 108 ARG A N 1
ATOM 838 C CA . ARG A 1 108 ? -8.952 15.369 15.493 1.00 94.38 108 ARG A CA 1
ATOM 839 C C . ARG A 1 108 ? -9.732 16.569 14.965 1.00 94.38 108 ARG A C 1
ATOM 841 O O . ARG A 1 108 ? -10.457 17.194 15.732 1.00 94.38 108 ARG A O 1
ATOM 848 N N . LYS A 1 109 ? -9.537 16.945 13.698 1.00 95.62 109 LYS A N 1
ATOM 849 C CA . LYS A 1 109 ? -10.054 18.210 13.139 1.00 95.62 109 LYS A CA 1
ATOM 850 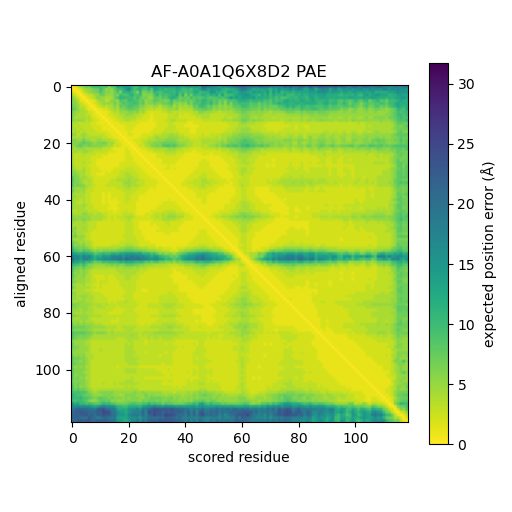C C . LYS A 1 109 ? -11.156 18.035 12.095 1.00 95.62 109 LYS A C 1
ATOM 852 O O . LYS A 1 109 ? -11.751 19.029 11.684 1.00 95.62 109 LYS A O 1
ATOM 857 N N . GLY A 1 110 ? -11.399 16.811 11.632 1.00 95.38 110 GLY A N 1
ATOM 858 C CA . GLY A 1 110 ? -12.353 16.493 10.565 1.00 95.38 110 GLY A CA 1
ATOM 859 C C . GLY A 1 110 ? -11.965 17.045 9.189 1.00 95.38 110 GLY A C 1
ATOM 860 O O . GLY A 1 110 ? -12.812 17.124 8.303 1.00 95.38 110 GLY A O 1
ATOM 861 N N . LYS A 1 111 ? -10.711 17.478 9.002 1.00 93.75 111 LYS A N 1
ATOM 862 C CA . LYS A 1 111 ? -10.208 18.087 7.762 1.00 93.75 111 LYS A CA 1
ATOM 863 C C . LYS A 1 111 ? -8.848 17.512 7.408 1.00 93.75 111 LYS A C 1
ATOM 865 O O . LYS A 1 111 ? -8.019 17.325 8.292 1.00 93.75 111 LYS A O 1
ATOM 870 N N . ALA A 1 112 ? -8.631 17.226 6.128 1.00 89.38 112 ALA A N 1
ATOM 871 C CA . ALA A 1 112 ? -7.340 16.753 5.647 1.00 89.38 112 ALA A CA 1
ATOM 872 C C . ALA A 1 112 ? -6.336 17.913 5.602 1.00 89.38 112 ALA A C 1
ATOM 874 O O . ALA A 1 112 ? -6.711 19.058 5.338 1.00 89.38 112 ALA A O 1
ATOM 875 N N . ILE A 1 113 ? -5.063 17.608 5.847 1.00 87.38 113 ILE A N 1
ATOM 876 C CA . ILE A 1 113 ? -3.966 18.518 5.509 1.00 87.38 113 ILE A CA 1
ATOM 877 C C . ILE A 1 1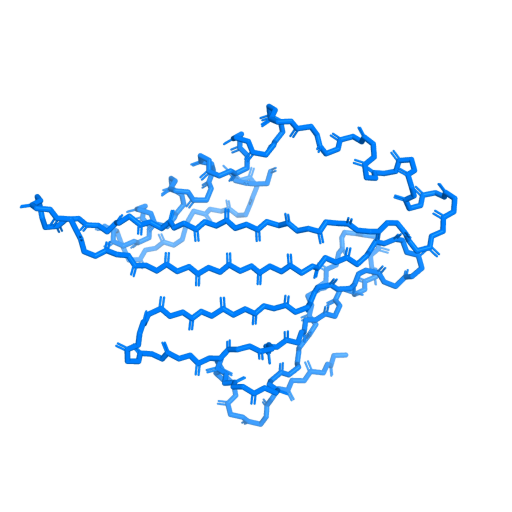13 ? -3.757 18.514 3.987 1.00 87.38 113 ILE A C 1
ATOM 879 O O . ILE A 1 113 ? -4.036 17.515 3.325 1.00 87.38 113 ILE A O 1
ATOM 883 N N . SER A 1 114 ? -3.303 19.633 3.418 1.00 77.06 114 SER A N 1
ATOM 884 C CA . SER A 1 114 ? -3.030 19.730 1.977 1.00 77.06 114 SER A CA 1
ATOM 885 C C . SER A 1 114 ? -1.986 18.696 1.537 1.00 77.06 114 SER A C 1
ATOM 887 O O . SER A 1 114 ? -1.022 18.478 2.269 1.00 77.06 114 SER A O 1
ATOM 889 N N . GLY A 1 115 ? -2.157 18.106 0.346 1.00 60.97 115 GLY A N 1
ATOM 890 C CA . GLY A 1 115 ? -1.327 17.005 -0.182 1.00 60.97 115 GLY A CA 1
ATOM 891 C C . GLY A 1 115 ? 0.186 17.238 -0.106 1.00 60.97 115 GLY A C 1
ATOM 892 O O . GLY A 1 115 ? 0.910 16.369 0.353 1.00 60.97 115 GLY A O 1
ATOM 893 N N . ALA A 1 116 ? 0.641 18.462 -0.388 1.00 53.25 116 ALA A N 1
ATOM 894 C CA . ALA A 1 116 ? 2.056 18.847 -0.347 1.00 53.25 116 ALA A CA 1
ATOM 895 C C . ALA A 1 116 ? 2.732 18.790 1.046 1.00 53.25 116 ALA A C 1
ATOM 897 O O . ALA A 1 116 ? 3.897 19.151 1.170 1.00 53.25 116 ALA A O 1
ATOM 898 N N . ALA A 1 117 ? 2.008 18.430 2.112 1.00 47.47 117 ALA A N 1
ATOM 899 C CA . ALA A 1 117 ? 2.511 18.457 3.487 1.00 47.47 117 ALA A CA 1
ATOM 900 C C . ALA A 1 117 ? 2.901 17.077 4.055 1.00 47.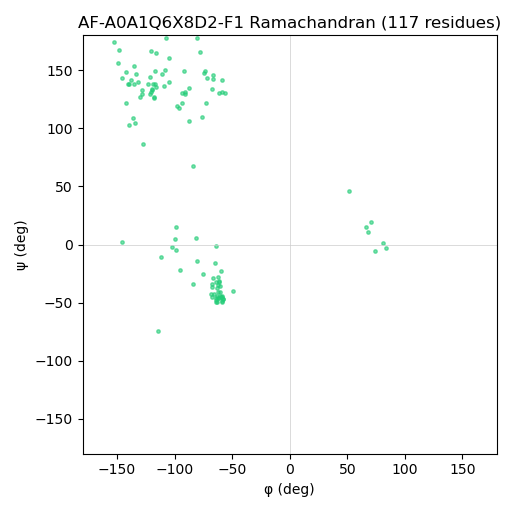47 117 ALA A C 1
ATOM 902 O O . ALA A 1 117 ? 3.322 17.022 5.210 1.00 47.47 117 ALA A O 1
ATOM 903 N N . TRP A 1 118 ? 2.717 15.977 3.312 1.00 50.34 118 TRP A N 1
ATOM 904 C CA . TRP A 1 118 ? 2.967 14.616 3.822 1.00 50.34 118 TRP A CA 1
ATOM 905 C C . TRP A 1 118 ? 3.502 13.601 2.792 1.00 50.34 118 TRP A C 1
ATOM 907 O O . TRP A 1 118 ? 3.690 12.439 3.162 1.00 50.34 118 TRP A O 1
ATOM 917 N N . GLU A 1 119 ? 3.748 14.020 1.547 1.00 49.50 119 GLU A N 1
ATOM 918 C CA . GLU A 1 119 ? 4.576 13.291 0.565 1.00 49.50 119 GLU A CA 1
ATOM 919 C C . GLU A 1 119 ? 6.068 13.526 0.822 1.00 49.50 119 GLU A C 1
ATOM 921 O O . GLU A 1 119 ? 6.829 12.537 0.719 1.00 49.50 119 GLU A O 1
#

Radius of gyration: 15.6 Å; Cα contacts (8 Å, |Δi|>4): 198; chains: 1; bounding box: 37×28×43 Å

Solvent-accessible surface area (backbone atoms only — not comparable to full-atom values): 6784 Å² total; per-residue (Å²): 137,53,66,44,93,81,78,59,95,40,64,72,29,40,36,56,45,81,44,96,88,73,50,61,34,42,37,32,26,73,37,60,36,78,92,73,36,34,38,26,31,40,39,34,38,79,74,28,36,37,31,44,37,41,39,38,54,41,86,45,96,82,83,50,75,48,75,49,76,46,78,48,77,43,47,66,35,74,69,12,41,62,54,52,70,66,67,41,72,68,57,50,50,53,49,51,52,30,49,52,52,44,53,54,44,22,76,74,67,79,46,78,70,65,72,94,75,52,121

Mean predicted aligned error: 4.57 Å

Nearest PDB structures (foldseek):
  8y3t-assembly1_B  TM=3.341E-01  e=1.232E-01  Emesvirus zinderi
  1h93-assembly1_A  TM=4.304E-01  e=3.294E-01  Leuconostoc mesenteroides
  1e7m-assembly1_A  TM=3.836E-01  e=2.328E-01  Leuconostoc mesenteroides
  2dpg-assembly1_A-2  TM=3.847E-01  e=3.109E-01  Leuconostoc mesenteroides
  3d95-assembly2_B  TM=5.754E-01  e=7.069E+00  Homo sapiens

pLDDT: mean 91.26, std 10.36, range [47.47, 98.31]

Secondary structure (DSSP, 8-state):
----TTSS--TT-EEEEE-TTS-EEEEEEEEEETTTTEEEEEEEETTTEEEEEEEEEEE-TTS-EEEEEEEEEEESSHHHHHHHTT--HHHHHHHHHHHHHHHHHHHHHSSPPPGGGT-